Protein AF-A0A955FD10-F1 (afdb_monomer_lite)

Structure (mmCIF, N/CA/C/O backbone):
data_AF-A0A955FD10-F1
#
_entry.id   AF-A0A955FD10-F1
#
loop_
_atom_site.group_PDB
_atom_site.id
_atom_site.type_symbol
_atom_site.label_atom_id
_atom_site.label_alt_id
_atom_site.label_comp_id
_atom_site.label_asym_id
_atom_site.label_entity_id
_atom_site.label_seq_id
_atom_site.pdbx_PDB_ins_code
_atom_site.Cartn_x
_atom_site.Cartn_y
_atom_site.Cartn_z
_atom_site.occupancy
_atom_site.B_iso_or_equiv
_atom_site.auth_seq_id
_atom_site.auth_comp_id
_atom_site.auth_asym_id
_atom_site.auth_atom_id
_atom_site.pdbx_PDB_model_num
ATOM 1 N N . MET A 1 1 ? 19.229 4.883 -11.014 1.00 58.09 1 MET A N 1
ATOM 2 C CA . MET A 1 1 ? 18.697 4.610 -9.658 1.00 58.09 1 MET A CA 1
ATOM 3 C C . MET A 1 1 ? 17.413 3.826 -9.864 1.00 58.09 1 MET A C 1
ATOM 5 O O . MET A 1 1 ? 16.510 4.342 -10.500 1.00 58.09 1 MET A O 1
ATOM 9 N N . ASN A 1 2 ? 17.446 2.533 -9.537 1.00 81.62 2 ASN A N 1
ATOM 10 C CA . ASN A 1 2 ? 16.634 1.483 -10.166 1.00 81.62 2 ASN A CA 1
ATOM 11 C C . ASN A 1 2 ? 15.126 1.793 -10.083 1.00 81.62 2 ASN A C 1
ATOM 13 O O . ASN A 1 2 ? 14.654 2.059 -8.981 1.00 81.62 2 ASN A O 1
ATOM 17 N N . ALA A 1 3 ? 14.385 1.771 -11.200 1.00 90.88 3 ALA A N 1
ATOM 18 C CA . ALA A 1 3 ? 12.949 2.104 -11.283 1.00 90.88 3 ALA A CA 1
ATOM 19 C C . ALA A 1 3 ? 12.103 1.455 -10.165 1.00 90.88 3 ALA A C 1
ATOM 21 O O . ALA A 1 3 ? 11.165 2.053 -9.639 1.00 90.88 3 ALA A O 1
ATOM 22 N N . PHE A 1 4 ? 12.528 0.270 -9.724 1.00 93.38 4 PHE A N 1
ATOM 23 C CA . PHE A 1 4 ? 12.037 -0.419 -8.537 1.00 93.38 4 PHE A CA 1
ATOM 24 C C . PHE A 1 4 ? 12.009 0.436 -7.256 1.00 93.38 4 PHE A C 1
ATOM 26 O O . PHE A 1 4 ? 10.985 0.484 -6.584 1.00 93.38 4 PHE A O 1
ATOM 33 N N . LEU A 1 5 ? 13.103 1.122 -6.904 1.00 94.19 5 LEU A N 1
ATOM 34 C CA . LEU A 1 5 ? 13.190 1.939 -5.685 1.00 94.19 5 LEU A CA 1
ATOM 35 C C . LEU A 1 5 ? 12.235 3.134 -5.731 1.00 94.19 5 LEU A C 1
ATOM 37 O O . LEU A 1 5 ? 11.625 3.469 -4.718 1.00 94.19 5 LEU A O 1
ATOM 41 N N . ILE A 1 6 ? 12.079 3.750 -6.905 1.00 93.50 6 ILE A N 1
ATOM 42 C CA . ILE A 1 6 ? 11.145 4.863 -7.113 1.00 93.50 6 ILE A CA 1
ATOM 43 C C . ILE A 1 6 ? 9.709 4.372 -6.906 1.00 93.50 6 ILE A C 1
ATOM 45 O O . ILE A 1 6 ? 8.965 4.952 -6.115 1.00 93.50 6 ILE A O 1
ATOM 49 N N . ALA A 1 7 ? 9.344 3.266 -7.559 1.00 95.25 7 ALA A N 1
ATOM 50 C CA . ALA A 1 7 ? 8.024 2.664 -7.418 1.00 95.25 7 ALA A CA 1
ATOM 51 C C . ALA A 1 7 ? 7.740 2.211 -5.977 1.00 95.25 7 ALA A C 1
ATOM 53 O O . ALA A 1 7 ? 6.638 2.425 -5.469 1.00 95.25 7 ALA A O 1
ATOM 54 N N . LEU A 1 8 ? 8.736 1.638 -5.294 1.00 94.94 8 LEU A N 1
ATOM 55 C CA . LEU A 1 8 ? 8.617 1.187 -3.909 1.00 94.94 8 LEU A CA 1
ATOM 56 C C . LEU A 1 8 ? 8.347 2.359 -2.960 1.00 94.94 8 LEU A C 1
ATOM 58 O O . LEU A 1 8 ? 7.390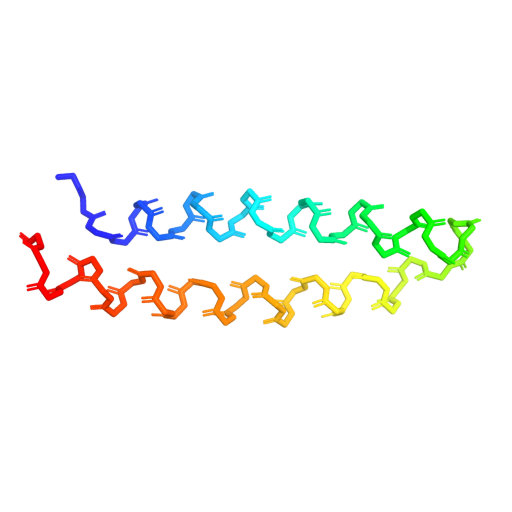 2.309 -2.190 1.00 94.94 8 LEU A O 1
ATOM 62 N N . LEU A 1 9 ? 9.154 3.421 -3.028 1.00 95.81 9 LEU A N 1
ATOM 63 C CA . LEU A 1 9 ? 9.004 4.584 -2.150 1.00 95.81 9 LEU A CA 1
ATOM 64 C C . LEU A 1 9 ? 7.664 5.298 -2.374 1.00 95.81 9 LEU A C 1
ATOM 66 O O . LEU A 1 9 ? 6.983 5.638 -1.404 1.00 95.81 9 LEU A O 1
ATOM 70 N N . LEU A 1 10 ? 7.250 5.465 -3.635 1.00 95.56 10 LEU A N 1
ATOM 71 C CA . LEU A 1 10 ? 5.951 6.056 -3.971 1.00 95.56 10 LEU A CA 1
ATOM 72 C C . LEU A 1 10 ? 4.786 5.202 -3.467 1.00 95.56 10 LEU A C 1
ATOM 74 O O .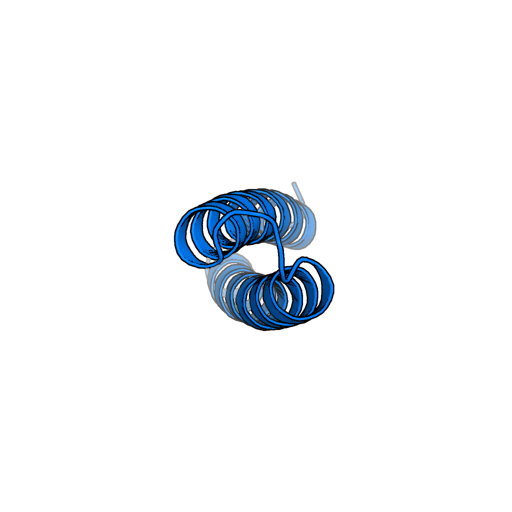 LEU A 1 10 ? 3.858 5.730 -2.855 1.00 95.56 10 LEU A O 1
ATOM 78 N N . SER A 1 11 ? 4.856 3.885 -3.660 1.00 96.88 11 SER A N 1
ATOM 79 C CA . SER A 1 11 ? 3.847 2.953 -3.158 1.00 96.88 11 SER A CA 1
ATOM 80 C C . SER A 1 11 ? 3.719 2.999 -1.635 1.00 96.88 11 SER A C 1
ATOM 82 O O . SER A 1 11 ? 2.606 3.070 -1.117 1.00 96.88 11 SER A O 1
ATOM 84 N N . VAL A 1 12 ? 4.836 2.993 -0.900 1.00 96.62 12 VAL A N 1
ATOM 85 C CA . VAL A 1 12 ? 4.822 3.044 0.572 1.00 96.62 12 VAL A CA 1
ATOM 86 C C . VAL A 1 12 ? 4.219 4.360 1.071 1.00 96.62 12 VAL A C 1
ATOM 88 O O . VAL A 1 12 ? 3.375 4.349 1.973 1.00 96.62 12 VAL A O 1
ATOM 91 N N . GLY A 1 13 ? 4.591 5.491 0.462 1.00 96.44 13 GLY A N 1
ATOM 92 C CA . GLY A 1 13 ? 4.002 6.793 0.783 1.00 96.44 13 GLY A CA 1
ATOM 93 C C . GLY A 1 13 ? 2.495 6.833 0.513 1.00 96.44 13 GLY A C 1
ATOM 94 O O . GLY A 1 13 ? 1.717 7.224 1.387 1.00 96.44 13 GLY A O 1
ATOM 95 N N . ALA A 1 14 ? 2.066 6.354 -0.658 1.00 96.56 14 ALA A N 1
ATOM 96 C CA . ALA A 1 14 ? 0.657 6.291 -1.037 1.00 96.56 14 ALA A CA 1
ATOM 97 C C . ALA A 1 14 ? -0.153 5.368 -0.112 1.00 96.56 14 ALA A C 1
ATOM 99 O O . ALA A 1 14 ? -1.212 5.764 0.374 1.00 96.56 14 ALA A O 1
ATOM 100 N N . ALA A 1 15 ? 0.359 4.173 0.192 1.00 96.62 15 ALA A N 1
ATOM 101 C CA . ALA A 1 15 ? -0.282 3.225 1.100 1.00 96.62 15 ALA A CA 1
ATOM 102 C C . ALA A 1 15 ? -0.453 3.820 2.505 1.00 96.62 15 ALA A C 1
ATOM 104 O O . ALA A 1 15 ? -1.532 3.724 3.091 1.00 96.62 15 ALA A O 1
ATOM 105 N N . THR A 1 16 ? 0.577 4.498 3.020 1.00 96.00 16 THR A N 1
ATOM 106 C CA . THR A 1 16 ? 0.528 5.164 4.330 1.00 96.00 16 THR A CA 1
ATOM 107 C C . THR A 1 16 ? -0.520 6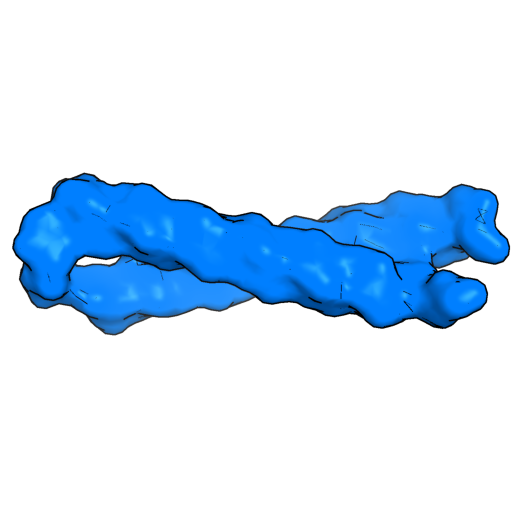.278 4.339 1.00 96.00 16 THR A C 1
ATOM 109 O O . THR A 1 16 ? -1.352 6.345 5.246 1.00 96.00 16 THR A O 1
ATOM 112 N N . TRP A 1 17 ? -0.553 7.121 3.304 1.00 96.19 17 TRP A N 1
ATOM 113 C CA . TRP A 1 17 ? -1.562 8.174 3.185 1.00 96.19 17 TRP A CA 1
ATOM 114 C C . TRP A 1 17 ? -2.986 7.601 3.129 1.00 96.19 17 TRP A C 1
ATOM 116 O O . TRP A 1 17 ? -3.855 8.028 3.894 1.00 96.19 17 TRP A O 1
ATOM 126 N N . ILE A 1 18 ? -3.220 6.577 2.306 1.00 95.56 18 ILE A N 1
ATOM 127 C CA . ILE A 1 18 ? -4.522 5.903 2.201 1.00 95.56 18 ILE A CA 1
ATOM 128 C C . ILE A 1 18 ? -4.926 5.288 3.542 1.00 95.56 18 ILE A C 1
ATOM 130 O O . ILE A 1 18 ? -6.067 5.462 3.972 1.00 95.56 18 ILE A O 1
ATOM 134 N N . TYR A 1 19 ? -3.996 4.636 4.241 1.00 94.75 19 TYR A N 1
ATOM 135 C CA . TYR A 1 19 ? -4.242 4.087 5.571 1.00 94.75 19 TYR A CA 1
ATOM 136 C C . TYR A 1 19 ? -4.723 5.16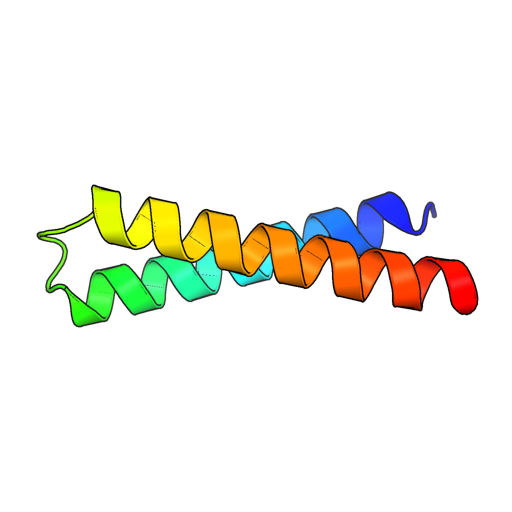2 6.551 1.00 94.75 19 TYR A C 1
ATOM 138 O O . TYR A 1 19 ? -5.754 4.975 7.199 1.00 94.75 19 TYR A O 1
ATOM 146 N N . THR A 1 20 ? -4.044 6.315 6.612 1.00 94.88 20 THR A N 1
ATOM 147 C CA . THR A 1 20 ? -4.463 7.416 7.501 1.00 94.88 20 THR A CA 1
ATOM 148 C C . THR A 1 20 ? -5.862 7.926 7.157 1.00 94.88 20 THR A C 1
ATOM 150 O O . THR A 1 20 ? -6.661 8.194 8.055 1.00 94.88 20 THR A O 1
ATOM 153 N N . LYS A 1 21 ? -6.219 7.986 5.867 1.00 94.81 21 LYS A N 1
ATOM 154 C CA . LYS A 1 21 ? -7.561 8.389 5.425 1.00 94.81 21 LYS A CA 1
ATOM 155 C C . LYS A 1 21 ? -8.630 7.359 5.775 1.00 94.81 21 LYS A C 1
ATOM 157 O O . LYS A 1 21 ? -9.720 7.742 6.200 1.00 94.81 21 LYS A O 1
ATOM 162 N N . LEU A 1 22 ? -8.334 6.071 5.638 1.00 93.25 22 LEU A N 1
ATOM 163 C CA . LEU A 1 22 ? -9.253 4.998 6.018 1.00 93.25 22 LEU A CA 1
ATOM 164 C C . LEU A 1 22 ? -9.448 4.932 7.538 1.00 93.25 22 LEU A C 1
ATOM 166 O O . LEU A 1 22 ? -10.577 4.766 8.001 1.00 93.25 22 LEU A O 1
ATOM 170 N N . GLN A 1 23 ? -8.392 5.137 8.324 1.00 92.75 23 GLN A N 1
ATOM 171 C CA . GLN A 1 23 ? -8.510 5.245 9.778 1.00 92.75 23 GLN A CA 1
ATOM 172 C C . GLN A 1 23 ? -9.362 6.446 10.209 1.00 92.75 23 GLN A C 1
ATOM 174 O O . GLN A 1 23 ? -10.259 6.283 11.035 1.00 92.75 23 GLN A O 1
ATOM 179 N N . GLN A 1 24 ? -9.159 7.621 9.602 1.00 92.75 24 GLN A N 1
ATOM 180 C CA . GLN A 1 24 ? -9.973 8.812 9.883 1.00 92.75 24 GLN A CA 1
ATOM 181 C C . GLN A 1 24 ? -11.463 8.575 9.594 1.00 92.75 24 GLN A C 1
ATOM 183 O O . GLN A 1 24 ? -12.314 8.974 10.384 1.00 92.75 24 GLN A O 1
ATOM 188 N N . ARG A 1 25 ? -11.793 7.886 8.494 1.00 88.31 25 ARG A N 1
ATOM 189 C CA . ARG A 1 25 ? -13.190 7.589 8.118 1.00 88.31 25 ARG A CA 1
ATOM 190 C C . ARG A 1 25 ? -13.855 6.538 8.998 1.00 88.31 25 ARG A C 1
ATOM 192 O O . ARG A 1 25 ? -15.073 6.533 9.119 1.00 88.31 25 ARG A O 1
ATOM 199 N N . THR A 1 26 ? -13.069 5.644 9.587 1.00 86.06 26 THR A N 1
ATOM 200 C CA . THR A 1 26 ? -13.571 4.565 10.450 1.00 86.06 26 THR A CA 1
ATOM 201 C C . THR A 1 26 ? -13.547 4.932 11.935 1.00 86.06 26 THR A C 1
ATOM 203 O O . THR A 1 26 ? -13.780 4.067 12.778 1.00 86.06 26 THR A O 1
ATOM 206 N N . GLY A 1 27 ? -13.247 6.194 12.275 1.00 85.81 27 GLY A N 1
ATOM 207 C CA . GLY A 1 27 ? -13.162 6.656 13.662 1.00 85.81 27 GLY A CA 1
ATOM 208 C C . GLY A 1 27 ? -12.089 5.925 14.468 1.00 85.81 27 GLY A C 1
ATOM 209 O O . GLY A 1 27 ? -12.252 5.746 15.669 1.00 85.81 27 GLY A O 1
ATOM 210 N N . TYR A 1 28 ? -11.025 5.455 13.806 1.00 84.44 28 TYR A N 1
ATOM 211 C CA . TYR A 1 28 ? -9.932 4.674 14.400 1.00 84.44 28 TYR A CA 1
ATOM 212 C C . TYR A 1 28 ? -10.335 3.296 14.974 1.00 84.44 28 TYR A C 1
ATOM 214 O O . TYR A 1 28 ? -9.478 2.576 15.482 1.00 84.44 28 TYR A O 1
ATOM 222 N N . GLY A 1 29 ? -11.599 2.874 14.843 1.00 78.81 29 GLY A N 1
ATOM 223 C CA . GLY A 1 29 ? -12.111 1.619 15.412 1.00 78.81 29 GLY A CA 1
ATOM 224 C C . GLY A 1 29 ? -11.928 0.374 14.535 1.00 78.81 29 GLY A C 1
ATOM 225 O O . GLY A 1 29 ? -12.013 -0.744 15.034 1.00 78.81 29 GLY A O 1
ATOM 226 N N . ASN A 1 30 ? -11.655 0.534 13.232 1.00 83.56 30 ASN A N 1
ATOM 227 C CA . ASN A 1 30 ? -11.552 -0.582 12.277 1.00 83.56 30 ASN A CA 1
ATOM 228 C C . ASN A 1 30 ? -10.189 -0.625 11.561 1.00 83.56 30 ASN A C 1
ATOM 230 O O . ASN A 1 30 ? -10.092 -0.588 10.329 1.00 83.56 30 ASN A O 1
ATOM 234 N N . GLY A 1 31 ?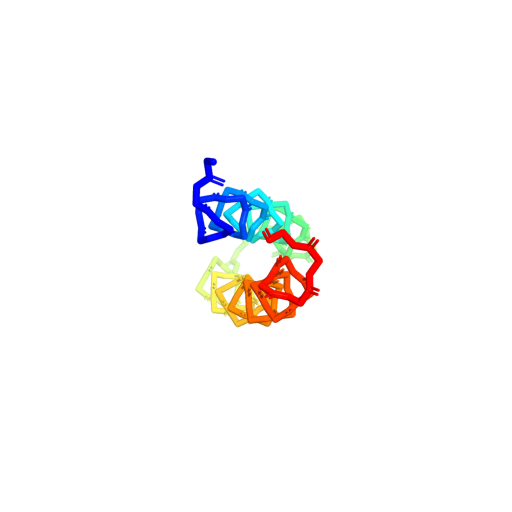 -9.116 -0.715 12.351 1.00 86.50 31 GLY A N 1
ATOM 235 C CA . GLY A 1 31 ? -7.740 -0.742 11.847 1.00 86.50 31 GLY A CA 1
ATOM 236 C C . GLY A 1 31 ? -7.449 -1.906 10.893 1.00 86.50 31 GLY A C 1
ATOM 237 O O . GLY A 1 31 ? -6.741 -1.715 9.909 1.00 86.50 31 GLY A O 1
ATOM 238 N N . SER A 1 32 ? -8.040 -3.088 11.115 1.00 87.56 32 SER A N 1
ATOM 239 C CA . SER A 1 32 ? -7.803 -4.267 10.263 1.00 87.56 32 SER A CA 1
ATOM 240 C C . SER A 1 32 ? -8.300 -4.057 8.829 1.00 87.56 32 SER A C 1
ATOM 242 O O . SER A 1 32 ? -7.576 -4.332 7.871 1.00 87.56 32 SER A O 1
ATOM 244 N N . SER A 1 33 ? -9.509 -3.511 8.663 1.00 89.38 33 SER A N 1
ATOM 245 C CA . SER A 1 33 ? -10.065 -3.245 7.329 1.00 89.38 33 SER A CA 1
ATOM 246 C C . SER A 1 33 ? -9.333 -2.097 6.636 1.00 89.38 33 SER A C 1
ATOM 248 O O . SER A 1 33 ? -9.059 -2.176 5.439 1.00 89.38 33 SER A O 1
ATOM 250 N N . ALA A 1 34 ? -8.953 -1.062 7.393 1.00 91.94 34 ALA A N 1
ATOM 251 C CA . ALA A 1 34 ? -8.152 0.047 6.880 1.00 91.94 34 ALA A CA 1
ATOM 252 C C . ALA A 1 34 ? -6.775 -0.423 6.380 1.00 91.94 34 ALA A C 1
ATOM 254 O O . ALA A 1 34 ? -6.330 0.002 5.315 1.00 91.94 34 ALA A O 1
ATOM 255 N N . LEU A 1 35 ? -6.125 -1.335 7.109 1.00 93.19 35 LEU A N 1
ATOM 256 C CA . LEU A 1 35 ? -4.812 -1.870 6.749 1.00 93.19 35 LEU A CA 1
ATOM 257 C C . LEU A 1 35 ? -4.879 -2.741 5.490 1.00 93.19 35 LEU A C 1
ATOM 259 O O . LEU A 1 35 ? -4.065 -2.570 4.586 1.00 93.19 35 LEU A O 1
ATOM 263 N N . LYS A 1 36 ? -5.893 -3.610 5.380 1.00 93.38 36 LYS A N 1
ATOM 264 C CA . LYS A 1 36 ? -6.137 -4.404 4.163 1.00 93.38 36 LYS A CA 1
ATOM 265 C C . LYS A 1 36 ? -6.405 -3.510 2.950 1.00 93.38 36 LYS A C 1
ATOM 267 O O . LYS A 1 36 ? -5.808 -3.721 1.898 1.00 93.38 36 LYS A O 1
ATOM 272 N N . GLY A 1 37 ? -7.253 -2.489 3.103 1.00 92.06 37 GLY A N 1
ATOM 273 C CA . GLY A 1 37 ? -7.551 -1.536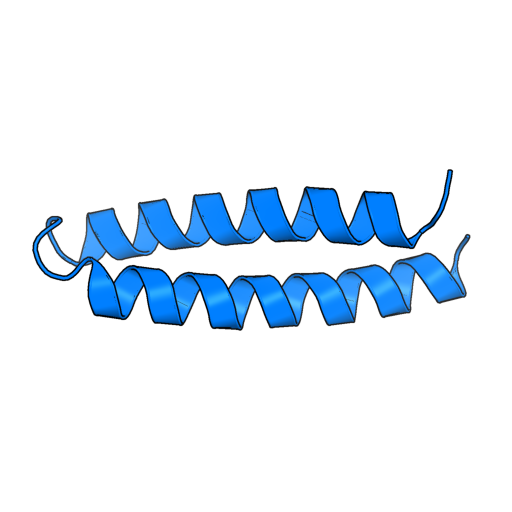 2.029 1.00 92.06 37 GLY A CA 1
ATOM 274 C C . GLY A 1 37 ? -6.316 -0.756 1.572 1.00 92.06 37 GLY A C 1
ATOM 275 O O . GLY A 1 37 ? -6.068 -0.637 0.373 1.00 92.06 37 GLY A O 1
ATOM 276 N N . ALA A 1 38 ? -5.501 -0.289 2.518 1.00 94.25 38 ALA A N 1
ATOM 277 C CA . ALA A 1 38 ? -4.251 0.403 2.224 1.00 94.25 38 ALA A CA 1
ATOM 278 C C . ALA A 1 38 ? -3.209 -0.502 1.550 1.00 94.25 38 ALA A C 1
ATOM 280 O O . ALA A 1 38 ? -2.528 -0.053 0.632 1.00 94.25 38 ALA A O 1
ATOM 281 N N . ALA A 1 39 ? -3.109 -1.771 1.956 1.00 94.12 39 ALA A N 1
ATOM 282 C CA . ALA A 1 39 ? -2.195 -2.735 1.346 1.00 94.12 39 ALA A CA 1
ATOM 283 C C . ALA A 1 39 ? -2.566 -3.037 -0.115 1.00 94.12 39 ALA A C 1
ATOM 285 O O . ALA A 1 39 ? -1.694 -3.021 -0.982 1.00 94.12 39 ALA A O 1
ATOM 286 N N . VAL A 1 40 ? -3.856 -3.252 -0.404 1.00 96.44 40 VAL A N 1
ATOM 287 C CA . VAL A 1 40 ? -4.334 -3.483 -1.779 1.00 96.44 40 VAL A CA 1
ATOM 288 C C . VAL A 1 40 ? -4.090 -2.250 -2.648 1.00 96.44 40 VAL A C 1
ATOM 290 O O . VAL A 1 40 ? -3.531 -2.367 -3.738 1.00 96.44 40 VAL A O 1
ATOM 293 N N . ALA A 1 41 ? -4.448 -1.060 -2.160 1.00 95.19 41 ALA A N 1
ATOM 294 C CA . ALA A 1 41 ? -4.241 0.174 -2.910 1.00 95.19 41 ALA A CA 1
ATOM 295 C C . ALA A 1 41 ? -2.749 0.480 -3.130 1.00 95.19 41 ALA A C 1
ATOM 297 O O . ALA A 1 41 ? -2.361 0.850 -4.235 1.00 95.19 41 ALA A O 1
ATOM 298 N N . GLY A 1 42 ? -1.906 0.262 -2.116 1.00 96.38 42 GLY A N 1
ATOM 299 C CA . GLY A 1 42 ? -0.451 0.356 -2.236 1.00 96.38 42 GLY A CA 1
ATOM 300 C C . GLY A 1 42 ? 0.102 -0.593 -3.296 1.00 96.38 42 GLY A C 1
ATOM 301 O O . GLY A 1 42 ? 0.833 -0.163 -4.180 1.00 96.38 42 GLY A O 1
ATOM 302 N N . GLY A 1 43 ? -0.320 -1.861 -3.283 1.00 95.88 43 GLY A N 1
ATOM 303 C CA . GLY A 1 43 ? 0.072 -2.840 -4.300 1.00 95.88 43 GLY A CA 1
ATOM 304 C C . GLY A 1 43 ? -0.276 -2.399 -5.725 1.00 95.88 43 GLY A C 1
ATOM 305 O O . GLY A 1 43 ? 0.561 -2.503 -6.620 1.00 95.88 43 GLY A O 1
ATOM 306 N N . ILE A 1 44 ? -1.469 -1.833 -5.933 1.00 97.44 44 ILE A N 1
ATOM 307 C CA . ILE A 1 44 ? -1.873 -1.281 -7.237 1.00 97.44 44 ILE A CA 1
ATOM 308 C C . ILE A 1 44 ? -0.961 -0.112 -7.636 1.00 97.44 44 ILE A C 1
ATOM 310 O O . ILE A 1 44 ? -0.457 -0.086 -8.759 1.00 97.44 44 ILE A O 1
ATOM 314 N N . VAL A 1 45 ? -0.706 0.829 -6.721 1.00 96.88 45 VAL A N 1
ATOM 315 C CA . VAL A 1 45 ? 0.180 1.978 -6.978 1.00 96.88 45 VAL A CA 1
ATOM 316 C C . VAL A 1 45 ? 1.596 1.515 -7.317 1.00 96.88 45 VAL A C 1
ATOM 318 O O . VAL A 1 45 ? 2.194 2.055 -8.247 1.00 96.88 45 VAL A O 1
ATOM 321 N N . PHE A 1 46 ? 2.120 0.501 -6.624 1.00 97.19 46 PHE A N 1
ATOM 322 C CA . PHE A 1 46 ? 3.423 -0.084 -6.931 1.00 97.19 46 PHE A CA 1
ATOM 323 C C . PHE A 1 46 ? 3.477 -0.632 -8.354 1.00 97.19 46 PHE A C 1
ATOM 325 O O . PHE A 1 46 ? 4.371 -0.253 -9.105 1.00 97.19 46 PHE A O 1
ATOM 332 N N . VAL A 1 47 ? 2.519 -1.484 -8.734 1.00 97.38 47 VAL A N 1
ATOM 333 C CA . VAL A 1 47 ? 2.490 -2.112 -10.064 1.00 97.38 47 VAL A CA 1
ATOM 334 C C . VAL A 1 47 ? 2.411 -1.049 -11.154 1.00 97.38 47 VAL A C 1
ATOM 336 O O . VAL A 1 47 ? 3.242 -1.049 -12.055 1.00 97.38 47 VAL A O 1
ATOM 339 N N . VAL A 1 48 ? 1.482 -0.096 -11.037 1.00 97.12 48 VAL A N 1
ATOM 340 C CA . VAL A 1 48 ? 1.319 0.985 -12.022 1.00 97.12 48 VAL A CA 1
ATOM 341 C C . VAL A 1 48 ? 2.591 1.826 -12.132 1.00 97.12 48 VAL A C 1
ATOM 343 O O . VAL A 1 48 ? 3.079 2.073 -13.233 1.00 97.12 48 VAL A O 1
ATOM 346 N N . THR A 1 49 ? 3.157 2.241 -10.997 1.00 95.44 49 THR A N 1
ATOM 347 C CA . THR A 1 49 ? 4.351 3.095 -10.983 1.00 95.44 49 THR A CA 1
ATOM 348 C C . THR A 1 49 ? 5.569 2.354 -11.518 1.00 95.44 49 THR A C 1
ATOM 350 O O . THR A 1 49 ? 6.347 2.941 -12.262 1.00 95.44 49 THR A O 1
ATOM 353 N N . LEU A 1 50 ? 5.728 1.071 -11.186 1.00 95.94 50 LEU A N 1
ATOM 354 C CA . LEU A 1 50 ? 6.812 0.240 -11.697 1.00 95.94 50 LEU A CA 1
ATOM 355 C C . LEU A 1 50 ? 6.689 0.059 -13.207 1.00 95.94 50 LEU A C 1
ATOM 357 O O . LEU A 1 50 ? 7.668 0.272 -13.910 1.00 95.94 50 LEU A O 1
ATOM 361 N N . THR A 1 51 ? 5.497 -0.271 -13.713 1.00 96.00 51 THR A N 1
ATOM 362 C CA . THR A 1 51 ? 5.266 -0.408 -15.155 1.00 96.00 51 THR A CA 1
ATOM 363 C C . THR A 1 51 ? 5.603 0.886 -15.889 1.00 96.00 51 THR A C 1
ATOM 365 O O . THR A 1 51 ? 6.337 0.843 -16.868 1.00 96.00 51 THR A O 1
ATOM 368 N N . ILE A 1 52 ? 5.135 2.040 -15.406 1.00 95.12 52 ILE A N 1
ATOM 369 C CA . ILE A 1 52 ? 5.441 3.334 -16.032 1.00 95.12 52 ILE A CA 1
ATOM 370 C C . ILE A 1 52 ? 6.941 3.637 -15.949 1.00 95.12 52 ILE A C 1
ATOM 372 O O . ILE A 1 52 ? 7.558 3.967 -16.957 1.00 95.12 52 ILE A O 1
ATOM 376 N N . ALA A 1 53 ? 7.542 3.508 -14.765 1.00 92.69 53 ALA A N 1
ATOM 377 C CA . ALA A 1 53 ? 8.949 3.824 -14.555 1.00 92.69 53 ALA A CA 1
ATOM 378 C C . ALA A 1 53 ? 9.873 2.924 -15.390 1.00 92.69 53 ALA A C 1
ATOM 380 O O . ALA A 1 53 ? 10.851 3.425 -15.925 1.00 92.69 53 ALA A O 1
ATOM 381 N N . SER A 1 54 ? 9.547 1.640 -15.561 1.00 91.62 54 SER A N 1
ATOM 382 C CA . SER A 1 54 ? 10.304 0.703 -16.406 1.00 91.62 54 SER A CA 1
ATOM 383 C C . SER A 1 54 ? 10.175 0.958 -17.908 1.00 91.62 54 SER A C 1
ATOM 385 O O . SER A 1 54 ? 10.987 0.450 -18.672 1.00 91.62 54 SER A O 1
ATOM 387 N N . LEU A 1 55 ? 9.148 1.688 -18.350 1.00 92.19 55 LEU A N 1
ATOM 388 C CA . LEU A 1 55 ? 8.990 2.069 -19.757 1.00 92.19 55 LEU A CA 1
ATOM 389 C C . LEU A 1 55 ? 9.712 3.382 -20.090 1.00 92.19 55 LEU A C 1
ATOM 391 O O . LEU A 1 55 ? 9.963 3.655 -21.261 1.00 92.19 55 LEU A O 1
ATOM 395 N N . VAL A 1 56 ? 9.994 4.208 -19.079 1.00 89.25 56 VAL A N 1
ATOM 396 C CA . VAL A 1 56 ? 10.518 5.573 -19.246 1.00 89.25 56 VAL A CA 1
ATOM 397 C C . VAL A 1 56 ? 11.998 5.687 -18.868 1.00 89.25 56 VAL A C 1
ATOM 399 O O . VAL A 1 56 ? 12.706 6.493 -19.471 1.00 89.25 56 VAL A O 1
ATOM 402 N N . LEU A 1 57 ? 12.452 4.931 -17.863 1.00 80.38 57 LEU A N 1
ATOM 403 C CA . LEU A 1 57 ? 13.814 4.964 -17.312 1.00 80.38 57 LEU A CA 1
ATOM 404 C C . LEU A 1 57 ? 14.633 3.755 -17.762 1.00 80.38 57 LEU A C 1
ATOM 406 O O . LEU A 1 57 ? 15.851 3.952 -17.966 1.00 80.38 57 LEU A O 1
#

pLDDT: mean 92.2, std 6.42, range [58.09, 97.44]

Sequence (57 aa):
MNAFLIALLLSVGAATWIYTKLQQRTGYGNGSSALKGAAVAGGIVFVVTLTIASLVL

Radius of gyration: 12.98 Å; chains: 1; bounding box: 32×13×35 Å

Foldseek 3Di:
DQLLVVLLVQLVVQLVVQLVVLCVVVVVPCSPVSNVVSVVSSVVSSVVSSVVSVVPD

Secondary structure (DSSP, 8-state):
--HHHHHHHHHHHHHHHHHHHHHHHTTTS-HHHHHHHHHHHHHHHHHHHHHHHHHH-